Protein AF-A0A0M3J8A7-F1 (afdb_monomer_lite)

Sequence (130 aa):
LDELKCEKSKHLLETIPYEIVIREPSKESLQIVCDCSKKTGDYASLSVVDLKVLALTHDLHVQTCGKDKLNYDCKKTADTRAPDSEAVKSGDDEHQNGTDGDAAVPEKKYDALAGFYNPSSSSSAKQVGH

Organism: Anisakis simplex (NCBI:txid6269)

pLDDT: mean 73.1, std 26.04, range [29.42, 98.31]

Secondary structure (DSSP, 8-state):
-TT---HHHHHHHHH-SS-----PPPHHHHHHHHHHHHHHSGGGT--HHHHHHHHHHHHHHHHHH-GGGS----PPPP---------------------------------TTS----------------

Foldseek 3Di:
DVPPDDPVVVVVVVPDPDDDDDDWADPVLLVLLCVLCVQQVNNVVDDPVNSRVNSVVVVVCCVPPNPVPDDSPNHHDDDPDDDDDDDDDDDDDDDDDDDDDDDDDDDDDDDPPPDDDDDDDDDDDDDDDD

Structure (mmCIF, N/CA/C/O backbone):
data_AF-A0A0M3J8A7-F1
#
_entry.id   AF-A0A0M3J8A7-F1
#
loop_
_atom_site.group_PDB
_atom_site.id
_atom_site.type_symbol
_atom_site.label_atom_id
_atom_site.label_alt_id
_atom_site.label_comp_id
_atom_site.label_asym_id
_atom_site.label_entity_id
_atom_site.label_seq_id
_atom_site.pdbx_PDB_ins_code
_atom_site.Cartn_x
_atom_site.Cartn_y
_atom_site.Cartn_z
_atom_site.occupancy
_atom_site.B_iso_or_equiv
_atom_site.auth_seq_id
_atom_site.auth_comp_id
_atom_site.auth_asym_id
_atom_site.auth_atom_id
_atom_site.pdbx_PDB_model_num
ATOM 1 N N . LEU A 1 1 ? 4.205 -0.919 12.482 1.00 74.50 1 LEU A N 1
ATOM 2 C CA . LEU A 1 1 ? 4.168 0.384 13.203 1.00 74.50 1 LEU A CA 1
ATOM 3 C C . LEU A 1 1 ? 5.559 0.824 13.664 1.00 74.50 1 LEU A C 1
ATOM 5 O O . LEU A 1 1 ? 5.716 1.926 14.171 1.00 74.50 1 LEU A O 1
ATOM 9 N N . ASP A 1 2 ? 6.575 -0.002 13.431 1.00 84.25 2 ASP A N 1
ATOM 10 C CA . ASP A 1 2 ? 7.924 0.141 13.984 1.00 84.25 2 ASP A CA 1
ATOM 11 C C . ASP A 1 2 ? 8.708 1.334 13.418 1.00 84.25 2 ASP A C 1
ATOM 13 O O . ASP A 1 2 ? 9.667 1.806 14.025 1.00 84.25 2 ASP A O 1
ATOM 17 N N . GLU A 1 3 ? 8.278 1.867 12.274 1.00 88.56 3 GLU A N 1
ATOM 18 C CA . GLU A 1 3 ? 8.874 3.062 11.671 1.00 88.56 3 GLU A CA 1
ATOM 19 C C . GLU A 1 3 ? 8.384 4.372 12.310 1.00 88.56 3 GLU A C 1
ATOM 21 O O . GLU A 1 3 ? 9.009 5.421 12.136 1.00 88.56 3 GLU A O 1
ATOM 26 N N . LEU A 1 4 ? 7.313 4.335 13.112 1.00 89.62 4 LEU A N 1
ATOM 27 C CA . LEU A 1 4 ? 6.771 5.521 13.769 1.00 89.62 4 LEU A CA 1
ATOM 28 C C . LEU A 1 4 ? 7.549 5.849 15.051 1.00 89.62 4 LEU A C 1
ATOM 30 O O . LEU A 1 4 ? 7.237 5.364 16.139 1.00 89.62 4 LEU A O 1
ATOM 34 N N . LYS A 1 5 ? 8.566 6.706 14.935 1.00 92.50 5 LYS A N 1
ATOM 35 C CA . LYS A 1 5 ? 9.462 7.052 16.058 1.00 92.50 5 LYS A CA 1
ATOM 36 C C . LYS A 1 5 ? 9.124 8.364 16.766 1.00 92.50 5 LYS A C 1
ATOM 38 O O . LYS A 1 5 ? 9.530 8.551 17.907 1.00 92.50 5 LYS A O 1
ATOM 43 N N . CYS A 1 6 ? 8.402 9.273 16.113 1.00 95.50 6 CYS A N 1
ATOM 44 C CA . CYS A 1 6 ? 8.090 10.582 16.682 1.00 95.50 6 CYS A CA 1
ATOM 45 C C . CYS A 1 6 ? 6.980 10.486 17.738 1.00 95.50 6 CYS A C 1
ATOM 47 O O . CYS A 1 6 ? 5.863 10.075 17.429 1.00 95.50 6 CYS A O 1
ATOM 49 N N . GLU A 1 7 ? 7.266 10.947 18.955 1.00 94.06 7 GLU A N 1
ATOM 50 C CA . GLU A 1 7 ? 6.324 10.921 20.083 1.00 94.06 7 GLU A CA 1
ATOM 51 C C . GLU A 1 7 ? 5.033 11.700 19.799 1.00 94.06 7 GLU A C 1
ATOM 53 O O . GLU A 1 7 ? 3.945 11.229 20.112 1.00 94.06 7 GLU A O 1
ATOM 58 N N . LYS A 1 8 ? 5.126 12.854 19.123 1.00 94.88 8 LYS A N 1
ATOM 59 C CA . LYS A 1 8 ? 3.940 13.636 18.734 1.00 94.88 8 LYS A CA 1
ATOM 60 C C . LYS A 1 8 ? 3.021 12.844 17.802 1.00 94.88 8 LYS A C 1
ATOM 62 O O . LYS A 1 8 ? 1.807 12.882 17.964 1.00 94.88 8 LYS A O 1
ATOM 67 N N . SER A 1 9 ? 3.594 12.118 16.842 1.00 93.75 9 SER A N 1
ATOM 68 C CA . SER A 1 9 ? 2.826 11.304 15.897 1.00 93.75 9 SER A CA 1
ATOM 69 C C . SER A 1 9 ? 2.207 10.076 16.563 1.00 93.75 9 SER A C 1
ATOM 71 O O . SER A 1 9 ? 1.079 9.727 16.229 1.00 93.75 9 SER A O 1
ATOM 73 N N . LYS A 1 10 ? 2.901 9.450 17.524 1.00 93.62 10 LYS A N 1
ATOM 74 C CA . LYS A 1 10 ? 2.331 8.359 18.333 1.00 93.62 10 LYS A CA 1
ATOM 75 C C . LYS A 1 10 ? 1.158 8.845 19.177 1.00 93.62 10 LYS A C 1
ATOM 77 O O . LYS A 1 10 ? 0.091 8.252 19.119 1.00 93.62 10 LYS A O 1
ATOM 82 N N . HIS A 1 11 ? 1.323 9.969 19.872 1.00 93.75 11 HIS A N 1
ATOM 83 C CA . HIS A 1 11 ? 0.246 10.553 20.667 1.00 93.75 11 HIS A CA 1
ATOM 84 C C . HIS A 1 11 ? -0.965 10.933 19.804 1.00 93.75 11 HIS A C 1
ATOM 86 O O . HIS A 1 11 ? -2.109 10.701 20.186 1.00 93.75 11 HIS A O 1
ATOM 92 N N . LEU A 1 12 ? -0.735 11.472 18.602 1.00 93.94 12 LEU A N 1
ATOM 93 C CA . LEU A 1 12 ? -1.825 11.731 17.665 1.00 93.94 12 LEU A CA 1
ATOM 94 C C . LEU A 1 12 ? -2.543 10.431 17.275 1.00 93.94 12 LEU A C 1
ATOM 96 O O . LEU A 1 12 ? -3.766 10.396 17.281 1.00 93.94 12 LEU A O 1
ATOM 100 N N . LEU A 1 13 ? -1.797 9.361 16.988 1.00 92.19 13 LEU A N 1
ATOM 101 C CA . LEU A 1 13 ? -2.361 8.053 16.649 1.00 92.19 13 LEU A CA 1
ATOM 102 C C . LEU A 1 13 ? -3.223 7.474 17.784 1.00 92.19 13 LEU A C 1
ATOM 104 O O . LEU A 1 13 ? -4.257 6.878 17.514 1.00 92.19 13 LEU A O 1
ATOM 108 N N . GLU A 1 14 ? -2.823 7.676 19.040 1.00 91.12 14 GLU A N 1
ATOM 109 C CA . GLU A 1 14 ? -3.561 7.230 20.232 1.00 91.12 14 GLU A CA 1
ATOM 110 C C . GLU A 1 14 ? -4.828 8.051 20.510 1.00 91.12 14 GLU A C 1
ATOM 112 O O . GLU A 1 14 ? -5.741 7.573 21.180 1.00 91.12 14 GLU A O 1
ATOM 117 N N . THR A 1 15 ? -4.887 9.290 20.019 1.00 94.81 15 THR A N 1
ATOM 118 C CA . THR A 1 15 ? -5.972 10.236 20.329 1.00 94.81 15 THR A CA 1
ATOM 119 C C . THR A 1 15 ? -7.047 10.318 19.250 1.00 94.81 15 THR A C 1
ATOM 121 O O . THR A 1 15 ? -8.062 10.987 19.460 1.00 94.81 15 THR A O 1
ATOM 124 N N . ILE A 1 16 ? -6.878 9.648 18.104 1.00 94.44 16 ILE A N 1
ATOM 125 C CA . ILE A 1 16 ? -7.903 9.678 17.057 1.00 94.44 16 ILE A CA 1
ATOM 126 C C . ILE A 1 16 ? -9.186 8.948 17.508 1.00 94.44 16 ILE A C 1
ATOM 128 O O . ILE A 1 16 ? -9.112 7.871 18.096 1.00 94.44 16 ILE A O 1
ATOM 132 N N . PRO A 1 17 ? -10.385 9.476 17.195 1.00 94.75 17 PRO A N 1
ATOM 133 C CA . PRO A 1 17 ? -11.659 8.897 17.629 1.00 94.75 17 PRO A CA 1
ATOM 134 C C . PRO A 1 17 ? -12.156 7.783 16.690 1.00 94.75 17 PRO A C 1
ATOM 136 O O . PRO A 1 17 ? -13.359 7.632 16.481 1.00 94.75 17 PRO A O 1
ATOM 139 N N . TYR A 1 18 ? -11.241 7.031 16.079 1.00 95.31 18 TYR A N 1
ATOM 140 C CA . TYR A 1 18 ? -11.553 5.951 15.147 1.00 95.31 18 TYR A CA 1
ATOM 141 C C . TYR A 1 18 ? -10.747 4.707 15.495 1.00 95.31 18 TYR A C 1
ATOM 143 O O . TYR A 1 18 ? -9.601 4.796 15.930 1.00 95.31 18 TYR A O 1
ATOM 151 N N . GLU A 1 19 ? -11.340 3.541 15.259 1.00 92.81 19 GLU A N 1
ATOM 152 C CA . GLU A 1 19 ? -10.633 2.276 15.405 1.00 92.81 19 GLU A CA 1
ATOM 153 C C . GLU A 1 19 ? -9.614 2.104 14.274 1.00 92.81 19 GLU A C 1
ATOM 155 O O . GLU A 1 19 ? -9.948 2.181 13.088 1.00 92.81 19 GLU A O 1
ATOM 160 N N . ILE A 1 20 ? -8.362 1.843 14.647 1.00 92.56 20 ILE A N 1
ATOM 161 C CA . ILE A 1 20 ? -7.297 1.538 13.696 1.00 92.56 20 ILE A CA 1
ATOM 162 C C . ILE A 1 20 ? -7.184 0.028 13.563 1.00 92.56 20 ILE A C 1
ATOM 164 O O . ILE A 1 20 ? -6.712 -0.659 14.468 1.00 92.56 20 ILE A O 1
ATOM 168 N N . VAL A 1 21 ? -7.562 -0.486 12.397 1.00 93.62 21 VAL A N 1
ATOM 169 C CA . VAL A 1 21 ? -7.422 -1.908 12.090 1.00 93.62 21 VAL A CA 1
ATOM 170 C C . VAL A 1 21 ? -6.088 -2.143 11.392 1.00 93.62 21 VAL A C 1
ATOM 172 O O . VAL A 1 21 ? -5.896 -1.750 10.242 1.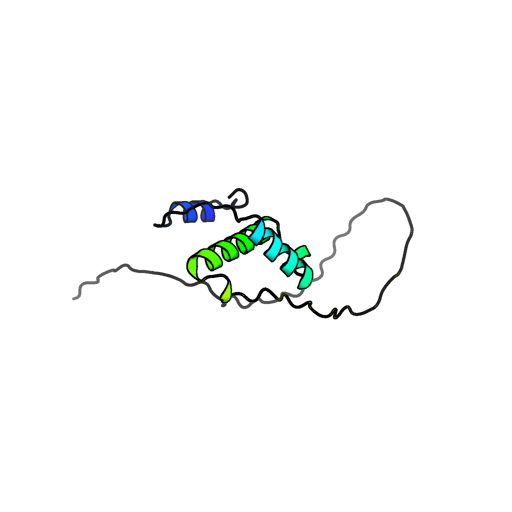00 93.62 21 VAL A O 1
ATOM 175 N N . ILE A 1 22 ? -5.171 -2.823 12.078 1.00 93.88 22 ILE A N 1
ATOM 176 C CA . ILE A 1 22 ? -3.890 -3.228 11.496 1.00 93.88 22 ILE A CA 1
ATOM 177 C C . ILE A 1 22 ? -4.113 -4.440 10.594 1.00 93.88 22 ILE A C 1
ATOM 179 O O . ILE A 1 22 ? -4.667 -5.455 11.019 1.00 93.88 22 ILE A O 1
ATOM 183 N N . ARG A 1 23 ? -3.685 -4.332 9.336 1.00 95.94 23 ARG A N 1
ATOM 184 C CA . ARG A 1 23 ? -3.777 -5.402 8.340 1.00 95.94 23 ARG A CA 1
ATOM 185 C C . ARG A 1 23 ? -2.485 -5.495 7.548 1.00 95.94 23 ARG A C 1
ATOM 187 O O . ARG A 1 23 ? -1.827 -4.486 7.311 1.00 95.94 23 ARG A O 1
ATOM 194 N N . GLU A 1 24 ? -2.171 -6.704 7.107 1.00 96.00 24 GLU A N 1
ATOM 195 C CA . GLU A 1 24 ? -1.112 -6.949 6.132 1.00 96.00 24 GLU A CA 1
ATOM 196 C C . GLU A 1 24 ? -1.731 -7.159 4.744 1.00 96.00 24 GLU A C 1
ATOM 198 O O . GLU A 1 24 ? -2.826 -7.727 4.646 1.00 96.00 24 GLU A O 1
ATOM 203 N N . PRO A 1 25 ? -1.054 -6.712 3.674 1.00 97.75 25 PRO A N 1
ATOM 204 C CA . PRO A 1 25 ? -1.516 -6.945 2.317 1.00 97.75 25 PRO A CA 1
ATOM 205 C C . PRO A 1 25 ? -1.415 -8.420 1.920 1.00 97.75 25 PRO A C 1
ATOM 207 O O . PRO A 1 25 ? -0.567 -9.177 2.402 1.00 97.75 25 PRO A O 1
ATOM 210 N N . SER A 1 26 ? -2.247 -8.817 0.965 1.00 98.12 26 SER A N 1
ATOM 211 C CA . SER A 1 26 ? -2.168 -10.106 0.302 1.00 98.12 26 SER A CA 1
ATOM 212 C C . SER A 1 26 ? -0.912 -10.202 -0.569 1.00 98.12 26 SER A C 1
ATOM 214 O O . SER A 1 26 ? -0.390 -9.218 -1.104 1.00 98.12 26 SER A O 1
ATOM 216 N N . LYS A 1 27 ? -0.424 -11.433 -0.751 1.00 98.00 27 LYS A N 1
ATOM 217 C CA . LYS A 1 27 ? 0.736 -11.702 -1.610 1.00 98.00 27 LYS A CA 1
ATOM 218 C C . LYS A 1 27 ? 0.472 -11.319 -3.071 1.00 98.00 27 LYS A C 1
ATOM 220 O O . LYS A 1 27 ? 1.383 -10.826 -3.725 1.00 98.00 27 LYS A O 1
ATOM 225 N N . GLU A 1 28 ? -0.756 -11.522 -3.556 1.00 97.25 28 GLU A N 1
ATOM 226 C CA . GLU A 1 28 ? -1.172 -11.147 -4.916 1.00 97.25 28 GLU A CA 1
ATOM 227 C C . GLU A 1 28 ? -0.985 -9.640 -5.134 1.00 97.25 28 GLU A C 1
ATOM 229 O O . GLU A 1 28 ? -0.296 -9.223 -6.064 1.00 97.25 28 GLU A O 1
ATOM 234 N N . SER A 1 29 ? -1.511 -8.822 -4.222 1.00 97.69 29 SER A N 1
ATOM 235 C CA . SER A 1 29 ? -1.414 -7.363 -4.300 1.00 97.69 29 SER A CA 1
ATOM 236 C C . SER A 1 29 ? 0.018 -6.859 -4.181 1.00 97.69 29 SER A C 1
ATOM 238 O O . SER A 1 29 ? 0.416 -5.961 -4.922 1.00 97.69 29 SER A O 1
ATOM 240 N N . LEU A 1 30 ? 0.829 -7.474 -3.315 1.00 98.12 30 LEU A N 1
ATOM 241 C CA . LEU A 1 30 ? 2.260 -7.171 -3.236 1.00 98.12 30 LEU A CA 1
ATOM 242 C C . LEU A 1 30 ? 2.982 -7.454 -4.557 1.00 98.12 30 LEU A C 1
ATOM 244 O O . LEU A 1 30 ? 3.804 -6.643 -4.980 1.00 98.12 30 LEU A O 1
ATOM 248 N N . GLN A 1 31 ? 2.683 -8.576 -5.217 1.00 97.88 31 GLN A N 1
ATOM 249 C CA . GLN A 1 31 ? 3.294 -8.919 -6.504 1.00 97.88 31 GLN A CA 1
ATOM 250 C C . GLN A 1 31 ? 2.894 -7.928 -7.597 1.00 97.88 31 GLN A C 1
ATOM 252 O O . GLN A 1 31 ? 3.769 -7.426 -8.297 1.00 97.88 31 GLN A O 1
ATOM 257 N N . ILE A 1 32 ? 1.605 -7.588 -7.688 1.00 97.19 32 ILE A N 1
ATOM 258 C CA . ILE A 1 32 ? 1.091 -6.613 -8.660 1.00 97.19 32 ILE A CA 1
ATOM 259 C C . ILE A 1 32 ? 1.808 -5.270 -8.504 1.00 97.19 32 ILE A C 1
ATOM 261 O O . ILE A 1 32 ? 2.338 -4.743 -9.482 1.00 97.19 32 ILE A O 1
ATOM 265 N N . VAL A 1 33 ? 1.869 -4.738 -7.281 1.00 97.50 33 VAL A N 1
ATOM 266 C CA . VAL A 1 33 ? 2.532 -3.456 -7.010 1.00 97.50 33 VAL A CA 1
ATOM 267 C C . VAL A 1 33 ? 4.024 -3.537 -7.319 1.00 97.50 33 VAL A C 1
ATOM 269 O O . VAL A 1 33 ? 4.531 -2.681 -8.036 1.00 97.50 33 VAL A O 1
ATOM 272 N N . CYS A 1 34 ? 4.721 -4.587 -6.873 1.00 97.06 34 CYS A N 1
ATOM 273 C CA . CYS A 1 34 ? 6.146 -4.760 -7.169 1.00 97.06 34 CYS A CA 1
ATOM 274 C C . CYS A 1 34 ? 6.431 -4.788 -8.675 1.00 97.06 34 CYS A C 1
ATOM 276 O O . CYS A 1 34 ? 7.373 -4.149 -9.144 1.00 97.06 34 CYS A O 1
ATOM 278 N N . ASP A 1 35 ? 5.645 -5.542 -9.438 1.00 96.50 35 ASP A N 1
ATOM 279 C CA . ASP A 1 35 ? 5.847 -5.687 -10.877 1.00 96.50 35 ASP A CA 1
ATOM 280 C C . ASP A 1 35 ? 5.508 -4.400 -11.627 1.00 96.50 35 ASP A C 1
ATOM 282 O O . ASP A 1 35 ? 6.196 -4.049 -12.588 1.00 96.50 35 ASP A O 1
ATOM 286 N N . CYS A 1 36 ? 4.491 -3.672 -11.171 1.00 95.88 36 CYS A N 1
ATOM 287 C CA . CYS A 1 36 ? 4.178 -2.342 -11.670 1.00 95.88 36 CYS A CA 1
ATOM 288 C C . CYS A 1 36 ? 5.318 -1.363 -11.410 1.00 95.88 36 CYS A C 1
ATOM 290 O O . CYS A 1 36 ? 5.858 -0.834 -12.377 1.00 95.88 36 CYS A O 1
ATOM 292 N N . SER A 1 37 ? 5.762 -1.230 -10.160 1.00 96.06 37 SER A N 1
ATOM 293 C CA . SER A 1 37 ? 6.868 -0.359 -9.754 1.00 96.06 37 SER A CA 1
ATOM 294 C C . SER A 1 37 ? 8.167 -0.633 -10.513 1.00 96.06 37 SER A C 1
ATOM 296 O O . SER A 1 37 ? 8.934 0.282 -10.817 1.00 96.06 37 SER A O 1
ATOM 298 N N . LYS A 1 38 ? 8.442 -1.898 -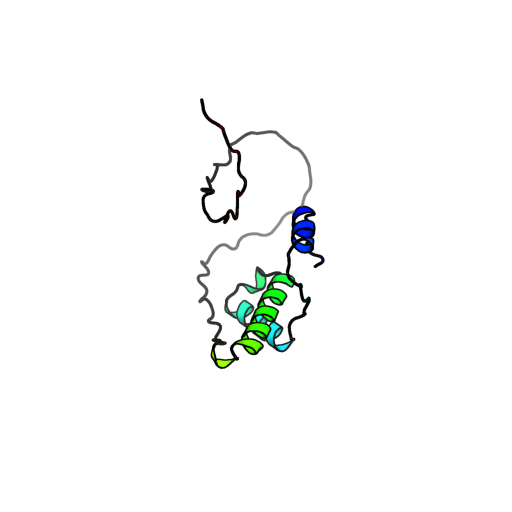10.857 1.00 95.12 38 LYS A N 1
ATOM 299 C CA . LYS A 1 38 ? 9.603 -2.266 -11.687 1.00 95.12 38 LYS A CA 1
ATOM 300 C C . LYS A 1 38 ? 9.454 -1.812 -13.136 1.00 95.12 38 LYS A C 1
ATOM 302 O O . LYS A 1 38 ? 10.450 -1.466 -13.762 1.00 95.12 38 LYS A O 1
ATOM 307 N N . LYS A 1 39 ? 8.239 -1.853 -13.688 1.00 94.19 39 LYS A N 1
ATOM 308 C CA . LYS A 1 39 ? 7.966 -1.411 -15.065 1.00 94.19 39 LYS A CA 1
ATOM 309 C C . LYS A 1 39 ? 8.023 0.109 -15.177 1.00 94.19 39 LYS A C 1
ATOM 311 O O . LYS A 1 39 ? 8.557 0.608 -16.160 1.00 94.19 39 LYS A O 1
ATOM 316 N N . THR A 1 40 ? 7.485 0.825 -14.198 1.00 92.81 40 THR A N 1
ATOM 317 C CA . THR A 1 40 ? 7.432 2.295 -14.161 1.00 92.81 40 THR A CA 1
ATOM 318 C C . THR A 1 40 ? 8.748 2.928 -13.705 1.00 92.81 40 THR A C 1
ATOM 320 O O . THR A 1 40 ? 9.037 4.061 -14.090 1.00 92.81 40 THR A O 1
ATOM 323 N N . GLY A 1 41 ? 9.573 2.183 -12.960 1.00 93.81 41 GLY A N 1
ATOM 324 C CA . GLY A 1 41 ? 10.925 2.570 -12.548 1.00 93.81 41 GLY A CA 1
ATOM 325 C C . GLY A 1 41 ? 11.035 3.087 -11.110 1.00 93.81 41 GLY A C 1
ATOM 326 O O . GLY A 1 41 ? 12.144 3.324 -10.639 1.00 93.81 41 GLY A O 1
ATOM 327 N N . ASP A 1 42 ? 9.926 3.220 -10.381 1.00 94.25 42 ASP A N 1
ATOM 328 C CA . ASP A 1 42 ? 9.907 3.697 -8.989 1.00 94.25 42 ASP A CA 1
ATOM 329 C C . ASP A 1 42 ? 10.342 2.648 -7.957 1.00 94.25 42 ASP A C 1
ATOM 331 O O . ASP A 1 42 ? 10.673 3.012 -6.827 1.00 94.25 42 ASP A O 1
ATOM 335 N N . TYR A 1 43 ? 10.439 1.367 -8.334 1.00 96.00 43 TYR A N 1
ATOM 336 C CA . TYR A 1 43 ? 10.794 0.288 -7.401 1.00 96.00 43 TYR A CA 1
ATOM 337 C C . TYR A 1 43 ? 12.082 0.555 -6.605 1.00 96.00 43 TYR A C 1
ATOM 339 O O . TYR A 1 43 ? 12.151 0.222 -5.429 1.00 96.00 43 TYR A O 1
ATOM 347 N N . ALA A 1 44 ? 13.099 1.166 -7.223 1.00 94.69 44 ALA A N 1
ATOM 348 C CA . ALA A 1 44 ? 14.373 1.453 -6.557 1.00 94.69 44 ALA A CA 1
ATOM 349 C C . ALA A 1 44 ? 14.282 2.574 -5.503 1.00 94.69 44 ALA A C 1
ATOM 351 O O . ALA A 1 44 ? 15.137 2.656 -4.626 1.00 94.69 44 ALA A O 1
ATOM 352 N N . SER A 1 45 ? 13.271 3.439 -5.604 1.00 95.06 45 SER A N 1
ATOM 353 C CA . SER A 1 45 ? 13.048 4.561 -4.683 1.00 95.06 45 SER A CA 1
ATOM 354 C C . SER A 1 45 ? 12.042 4.260 -3.572 1.00 95.06 45 SER A C 1
ATOM 356 O O . SER A 1 45 ? 11.992 5.001 -2.594 1.00 95.06 45 SER A O 1
ATOM 358 N N . LEU A 1 46 ? 11.246 3.197 -3.712 1.00 96.56 46 LEU A N 1
ATOM 359 C CA . LEU A 1 46 ? 10.235 2.813 -2.730 1.00 96.56 46 LEU A CA 1
ATOM 360 C C . LEU A 1 46 ? 10.829 1.916 -1.643 1.00 96.56 46 LEU A C 1
ATOM 362 O O . LEU A 1 46 ? 11.554 0.960 -1.929 1.00 96.56 46 LEU A O 1
ATOM 366 N N . SER A 1 47 ? 10.478 2.186 -0.385 1.00 96.50 47 SER A N 1
ATOM 367 C CA . SER A 1 47 ? 10.815 1.296 0.724 1.00 96.50 47 SER A CA 1
ATOM 368 C C . SER A 1 47 ? 9.888 0.075 0.777 1.00 96.50 47 SER A C 1
ATOM 370 O O . SER A 1 47 ? 8.841 0.006 0.128 1.00 96.50 47 SER A O 1
ATOM 372 N N . VAL A 1 48 ? 10.248 -0.906 1.610 1.00 95.44 48 VAL A N 1
ATOM 373 C CA . VAL A 1 48 ? 9.405 -2.089 1.854 1.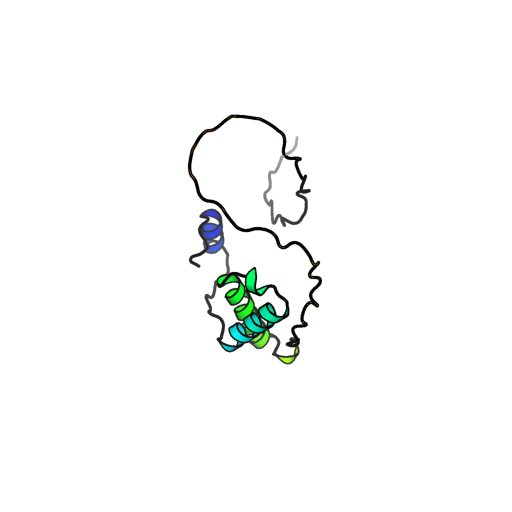00 95.44 48 VAL A CA 1
ATOM 374 C C . VAL A 1 48 ? 8.055 -1.698 2.459 1.00 95.44 48 VAL A C 1
ATOM 376 O O . VAL A 1 48 ? 7.036 -2.299 2.115 1.00 95.44 48 VAL A O 1
ATOM 379 N N . VAL A 1 49 ? 8.027 -0.705 3.352 1.00 96.06 49 VAL A N 1
ATOM 380 C CA . VAL A 1 49 ? 6.779 -0.251 3.975 1.00 96.06 49 VAL A CA 1
ATOM 381 C C . VAL A 1 49 ? 5.914 0.500 2.969 1.00 96.06 49 VAL A C 1
ATOM 383 O O . VAL A 1 49 ? 4.713 0.239 2.921 1.00 96.06 49 VAL A O 1
ATOM 386 N N . ASP A 1 50 ? 6.508 1.306 2.087 1.00 96.56 50 ASP A N 1
ATOM 387 C CA . ASP A 1 50 ? 5.766 1.964 1.003 1.00 96.56 50 ASP A CA 1
ATOM 388 C C . ASP A 1 50 ? 5.092 0.935 0.085 1.00 96.56 50 ASP A C 1
ATOM 390 O O . ASP A 1 50 ? 3.893 1.024 -0.187 1.00 96.56 50 ASP A O 1
ATOM 394 N N . LEU A 1 51 ? 5.826 -0.107 -0.324 1.00 97.75 51 LEU A N 1
ATOM 395 C CA . LEU A 1 51 ? 5.281 -1.202 -1.136 1.00 97.75 51 LEU A CA 1
ATOM 396 C C . LEU A 1 51 ? 4.122 -1.920 -0.433 1.00 97.75 51 LEU A C 1
ATOM 398 O O . LEU A 1 51 ? 3.124 -2.257 -1.073 1.00 97.75 51 LEU A O 1
ATOM 402 N N . LYS A 1 52 ? 4.218 -2.131 0.885 1.00 97.44 52 LYS A N 1
ATOM 403 C CA . LYS A 1 52 ? 3.136 -2.733 1.676 1.00 97.44 52 LYS A CA 1
ATOM 404 C C . LYS A 1 52 ? 1.902 -1.839 1.758 1.00 97.44 52 LYS A C 1
ATOM 406 O O . LYS A 1 52 ? 0.792 -2.349 1.620 1.00 97.44 52 LYS A O 1
ATOM 411 N N . VAL A 1 53 ? 2.074 -0.532 1.956 1.00 97.62 53 VAL A N 1
ATOM 412 C CA . VAL A 1 53 ? 0.961 0.433 2.001 1.00 97.62 53 VAL A CA 1
ATOM 413 C C . VAL A 1 53 ? 0.241 0.486 0.653 1.00 97.62 53 VAL A C 1
ATOM 415 O O . VAL A 1 53 ? -0.990 0.412 0.604 1.00 97.62 53 VAL A O 1
ATOM 418 N N . LEU A 1 54 ? 0.992 0.535 -0.450 1.00 98.06 54 LEU A N 1
ATOM 419 C CA . LEU A 1 54 ? 0.436 0.491 -1.805 1.00 98.06 54 LEU A CA 1
ATOM 420 C C . LEU A 1 54 ? -0.321 -0.820 -2.064 1.00 98.06 54 LEU A C 1
ATOM 422 O O . LEU A 1 54 ? -1.449 -0.799 -2.558 1.00 98.06 54 LEU A O 1
ATOM 426 N N . ALA A 1 55 ? 0.254 -1.961 -1.679 1.00 98.31 55 ALA A N 1
ATOM 427 C CA . ALA A 1 55 ? -0.387 -3.264 -1.841 1.00 98.31 55 ALA A CA 1
ATOM 428 C C . ALA A 1 55 ? -1.667 -3.402 -1.005 1.00 98.31 55 ALA A C 1
ATOM 430 O O . ALA A 1 55 ? -2.672 -3.913 -1.497 1.00 98.31 55 ALA A O 1
ATOM 431 N N . LEU A 1 56 ? -1.673 -2.899 0.232 1.00 98.25 56 LEU A N 1
ATOM 432 C CA . LEU A 1 56 ? -2.864 -2.938 1.083 1.00 98.25 56 LEU A CA 1
ATOM 433 C C . LEU A 1 56 ? -3.967 -2.036 0.519 1.00 98.25 56 LEU A C 1
ATOM 435 O O . LEU A 1 56 ? -5.144 -2.391 0.550 1.00 98.25 56 LEU A O 1
ATOM 439 N N . THR A 1 57 ? -3.589 -0.893 -0.055 1.00 98.00 57 THR A N 1
ATOM 440 C CA . THR A 1 57 ? -4.523 -0.005 -0.758 1.00 98.00 57 THR A CA 1
ATOM 441 C C . THR A 1 57 ? -5.161 -0.714 -1.952 1.00 98.00 57 THR A C 1
ATOM 443 O O . THR A 1 57 ? -6.376 -0.625 -2.136 1.00 98.00 57 THR A O 1
ATOM 446 N N . HIS A 1 58 ? -4.375 -1.471 -2.725 1.00 98.12 58 HIS A N 1
ATOM 447 C CA . HIS A 1 58 ? -4.900 -2.304 -3.807 1.00 98.12 58 HIS A CA 1
ATOM 448 C C . HIS A 1 58 ? -5.910 -3.342 -3.285 1.00 98.12 58 HIS A C 1
ATOM 450 O O . HIS A 1 58 ? -7.019 -3.417 -3.812 1.00 98.12 58 HIS A O 1
ATOM 456 N N . ASP A 1 59 ? -5.593 -4.082 -2.215 1.00 97.94 59 ASP A N 1
ATOM 457 C CA . ASP A 1 59 ? -6.535 -5.041 -1.614 1.00 97.94 59 ASP A CA 1
ATOM 458 C C . ASP A 1 59 ? -7.852 -4.383 -1.199 1.00 97.94 59 ASP A C 1
ATOM 460 O O . ASP A 1 59 ? -8.928 -4.936 -1.438 1.00 97.94 59 ASP A O 1
ATOM 464 N N . LEU A 1 60 ? -7.784 -3.223 -0.542 1.00 97.75 60 LEU A N 1
ATOM 465 C CA . LEU A 1 60 ? -8.973 -2.505 -0.087 1.00 97.75 60 LEU A CA 1
ATOM 466 C C . LEU A 1 60 ? -9.809 -2.010 -1.266 1.00 97.75 60 LEU A C 1
ATOM 468 O O . LEU A 1 60 ? -11.035 -2.136 -1.236 1.00 97.75 60 LEU A O 1
ATOM 472 N N . HIS A 1 61 ? -9.171 -1.505 -2.322 1.00 97.69 61 HIS A N 1
ATOM 473 C CA . HIS A 1 61 ? -9.871 -1.102 -3.538 1.00 97.69 61 HIS A CA 1
ATOM 474 C C . HIS A 1 61 ? -10.596 -2.285 -4.179 1.00 97.69 61 HIS A C 1
ATOM 476 O O . HIS A 1 61 ? -11.776 -2.190 -4.501 1.00 97.69 61 HIS A O 1
ATOM 482 N N . VAL A 1 62 ? -9.929 -3.431 -4.304 1.00 97.25 62 VAL A N 1
ATOM 483 C CA . VAL A 1 62 ? -10.543 -4.643 -4.854 1.00 97.25 62 VAL A CA 1
ATOM 484 C C . VAL A 1 62 ? -11.741 -5.099 -4.019 1.00 97.25 62 VAL A C 1
ATOM 486 O O . VAL A 1 62 ? -12.771 -5.457 -4.586 1.00 97.25 62 VAL A O 1
ATOM 489 N N . GLN A 1 63 ? -11.638 -5.053 -2.690 1.00 95.94 63 GLN A N 1
ATOM 490 C CA . GLN A 1 63 ? -12.724 -5.444 -1.783 1.00 95.94 63 GLN A CA 1
ATOM 491 C C . GLN A 1 63 ? -13.934 -4.503 -1.850 1.00 95.94 63 GLN A C 1
ATOM 493 O O . GLN A 1 63 ? -15.066 -4.956 -1.710 1.00 95.94 63 GLN A O 1
ATOM 498 N N . THR A 1 64 ? -13.704 -3.201 -2.024 1.00 96.25 64 THR A N 1
ATOM 499 C CA . THR A 1 64 ? -14.754 -2.171 -1.915 1.00 96.25 64 THR A CA 1
ATOM 500 C C . THR A 1 64 ? -15.320 -1.724 -3.261 1.00 96.25 64 THR A C 1
ATOM 502 O O . THR A 1 64 ? -16.508 -1.425 -3.355 1.00 96.25 64 THR A O 1
ATOM 505 N N . CYS A 1 65 ? -14.491 -1.684 -4.303 1.00 95.19 65 CYS A N 1
ATOM 506 C CA . CYS A 1 65 ? -14.824 -1.170 -5.633 1.00 95.19 65 CYS A CA 1
ATOM 507 C C . CYS A 1 65 ? -14.765 -2.236 -6.740 1.00 95.19 65 CYS A C 1
ATOM 509 O O . CYS A 1 65 ? -15.326 -2.014 -7.814 1.00 95.19 65 CYS A O 1
ATOM 511 N N . GLY A 1 66 ? -14.116 -3.379 -6.489 1.00 93.31 66 GLY A N 1
ATOM 512 C CA . GLY A 1 66 ? -13.892 -4.441 -7.476 1.00 93.31 66 GLY A CA 1
ATOM 513 C C . GLY A 1 66 ? -12.610 -4.261 -8.300 1.00 93.31 66 GLY A C 1
ATOM 514 O O . GLY A 1 66 ? -12.013 -3.186 -8.337 1.00 93.31 66 GLY A O 1
ATOM 515 N N . LYS A 1 67 ? -12.167 -5.335 -8.971 1.00 92.50 67 LYS A N 1
ATOM 516 C CA . LYS A 1 67 ? -10.930 -5.341 -9.784 1.00 92.50 67 LYS A CA 1
ATOM 517 C C . LYS A 1 67 ? -11.090 -4.589 -11.114 1.00 92.50 67 LYS A C 1
ATOM 519 O O . LYS A 1 67 ? -10.117 -4.069 -11.646 1.00 92.50 67 LYS A O 1
ATOM 524 N N . ASP A 1 68 ? -12.310 -4.482 -11.636 1.00 93.38 68 ASP A N 1
ATOM 525 C CA . ASP A 1 68 ? -12.595 -3.966 -12.987 1.00 93.38 68 ASP A CA 1
ATOM 526 C C . ASP A 1 68 ? -12.340 -2.460 -13.148 1.00 93.38 68 ASP A C 1
ATOM 528 O O . ASP A 1 68 ? -12.307 -1.935 -14.261 1.00 93.38 68 ASP A O 1
ATOM 532 N N . LYS A 1 69 ? -12.199 -1.739 -12.032 1.00 91.50 69 LYS A N 1
ATOM 533 C CA . LYS A 1 69 ? -11.935 -0.295 -12.002 1.00 91.50 69 LYS A CA 1
ATOM 534 C C . LYS A 1 69 ? -10.446 0.042 -12.001 1.00 91.50 69 LYS A C 1
ATOM 536 O O . LYS A 1 69 ? -10.101 1.222 -12.056 1.00 91.50 69 LYS A O 1
ATOM 541 N N . LEU A 1 70 ? -9.576 -0.966 -11.964 1.00 93.44 70 LEU A N 1
ATOM 542 C CA . LEU A 1 70 ? -8.133 -0.791 -11.955 1.00 93.44 70 LEU A CA 1
ATOM 543 C C . LEU A 1 70 ? -7.526 -1.076 -13.324 1.00 93.44 70 LEU A C 1
ATOM 545 O O . LEU A 1 70 ? -7.851 -2.057 -13.990 1.00 93.44 70 LEU A O 1
ATOM 549 N N . ASN A 1 71 ? -6.596 -0.212 -13.729 1.00 92.88 71 ASN A N 1
ATOM 550 C CA . ASN A 1 71 ? -5.749 -0.472 -14.880 1.00 92.88 71 ASN A CA 1
ATOM 551 C C . ASN A 1 71 ? -4.475 -1.191 -14.427 1.00 92.88 71 ASN A C 1
ATOM 553 O O . ASN A 1 71 ? -3.627 -0.595 -13.766 1.00 92.88 71 ASN A O 1
ATOM 557 N N . TYR A 1 72 ? -4.332 -2.449 -14.831 1.00 92.81 72 TYR A N 1
ATOM 558 C CA . TYR A 1 72 ? -3.165 -3.279 -14.521 1.00 92.81 72 TYR A CA 1
ATOM 559 C C . TYR A 1 72 ? -2.037 -3.165 -15.558 1.00 92.81 72 TYR A C 1
ATOM 561 O O . TYR A 1 72 ? -0.955 -3.728 -15.371 1.00 92.81 72 TYR A O 1
ATOM 569 N N . ASP A 1 73 ? -2.261 -2.429 -16.650 1.00 91.81 73 ASP A N 1
ATOM 570 C CA . ASP A 1 73 ? -1.218 -2.128 -17.626 1.00 91.81 73 ASP A CA 1
ATOM 571 C C . ASP A 1 73 ? -0.321 -0.990 -17.119 1.00 91.81 73 ASP A C 1
ATOM 573 O O . ASP A 1 73 ? -0.576 0.200 -17.328 1.00 91.81 73 ASP A O 1
ATOM 577 N N . CYS A 1 74 ? 0.735 -1.377 -16.407 1.00 88.12 74 CYS A N 1
ATOM 578 C CA . CYS A 1 74 ? 1.776 -0.472 -15.938 1.00 88.12 74 CYS A CA 1
ATOM 579 C C . CYS A 1 74 ? 2.757 -0.183 -17.082 1.00 88.12 74 CYS A C 1
ATOM 581 O O . CYS A 1 74 ? 3.631 -0.997 -17.403 1.00 88.12 74 CYS A O 1
ATOM 583 N N . LYS A 1 75 ? 2.565 0.975 -17.725 1.00 86.75 75 LYS A N 1
ATOM 584 C CA . LYS A 1 75 ? 3.355 1.430 -18.875 1.00 86.75 75 LYS A CA 1
ATOM 585 C C . LYS A 1 75 ? 4.799 1.686 -18.464 1.00 86.75 75 LYS A C 1
ATOM 587 O O . LYS A 1 75 ? 5.057 2.396 -17.494 1.00 86.75 75 LYS A O 1
ATOM 592 N N . LYS A 1 76 ? 5.737 1.144 -19.241 1.00 80.25 76 LYS A N 1
ATOM 593 C CA . LYS A 1 76 ? 7.154 1.461 -19.074 1.00 80.25 76 LYS A CA 1
ATOM 594 C C . LYS A 1 76 ? 7.388 2.924 -19.414 1.00 80.25 76 LYS A C 1
ATOM 596 O O . LYS A 1 76 ? 6.945 3.390 -20.466 1.00 80.25 76 LYS A O 1
ATOM 601 N N . THR A 1 77 ? 8.088 3.635 -18.543 1.00 71.75 77 THR A N 1
ATOM 602 C CA . THR A 1 77 ? 8.667 4.923 -18.910 1.00 71.75 77 THR A CA 1
ATOM 603 C C . THR A 1 77 ? 9.760 4.622 -19.936 1.00 71.75 77 THR A C 1
ATOM 605 O O . THR A 1 77 ? 10.658 3.821 -19.687 1.00 71.75 77 THR A O 1
ATOM 608 N N . ALA A 1 78 ? 9.616 5.144 -21.157 1.00 59.03 78 ALA A N 1
ATOM 609 C CA . ALA A 1 78 ? 10.661 5.013 -22.162 1.00 59.03 78 ALA A CA 1
ATOM 610 C C . ALA A 1 78 ? 11.900 5.736 -21.625 1.00 59.03 78 ALA A C 1
ATOM 612 O O . ALA A 1 78 ? 11.811 6.910 -21.270 1.00 59.03 78 ALA A O 1
ATOM 613 N N . ASP A 1 79 ? 13.013 5.016 -21.506 1.00 56.28 79 ASP A N 1
ATOM 614 C CA . ASP A 1 79 ? 14.288 5.521 -21.014 1.00 56.28 79 ASP A CA 1
ATOM 615 C C . ASP A 1 79 ? 14.696 6.822 -21.733 1.00 56.28 79 ASP A C 1
ATOM 617 O O . ASP A 1 79 ? 15.301 6.787 -22.802 1.00 56.28 79 ASP A O 1
ATOM 621 N N . THR A 1 80 ? 14.467 7.986 -21.124 1.00 48.97 80 THR A N 1
ATOM 622 C CA . THR A 1 80 ? 15.267 9.182 -21.426 1.00 48.97 80 THR A CA 1
ATOM 623 C C . THR A 1 80 ? 16.537 9.110 -20.582 1.00 48.97 80 THR A C 1
ATOM 625 O O . THR A 1 80 ? 16.745 9.893 -19.658 1.00 48.97 80 THR A O 1
ATOM 628 N N . ARG A 1 81 ? 17.379 8.109 -20.849 1.00 55.00 81 ARG A N 1
ATOM 629 C CA . ARG A 1 81 ? 18.755 8.081 -20.348 1.00 55.00 81 ARG A CA 1
ATOM 630 C C . ARG A 1 81 ? 19.609 8.901 -21.311 1.00 55.00 81 ARG A C 1
ATOM 632 O O . ARG A 1 81 ? 19.855 8.475 -22.435 1.00 55.00 81 ARG A O 1
ATOM 639 N N . ALA A 1 82 ? 20.018 10.092 -20.878 1.00 47.12 82 ALA A N 1
ATOM 640 C CA . ALA A 1 82 ? 21.104 10.830 -21.516 1.00 47.12 82 ALA A CA 1
ATOM 641 C C . ALA A 1 82 ? 22.380 9.953 -21.537 1.00 47.12 82 ALA A C 1
ATOM 643 O O . ALA A 1 82 ? 22.628 9.261 -20.544 1.00 47.12 82 ALA A O 1
ATOM 644 N N . PRO A 1 83 ? 23.163 9.927 -22.633 1.00 54.44 83 PRO A N 1
ATOM 645 C CA . PRO A 1 83 ? 24.442 9.228 -22.667 1.00 54.44 83 PRO A CA 1
ATOM 646 C C . PRO A 1 83 ? 25.578 10.118 -22.130 1.00 54.44 83 PRO A C 1
ATOM 648 O O . PRO A 1 83 ? 25.488 11.336 -22.225 1.00 54.44 83 PRO A O 1
ATOM 651 N N . ASP A 1 84 ? 26.654 9.457 -21.682 1.00 45.28 84 ASP A N 1
ATOM 652 C CA . ASP A 1 84 ? 27.975 9.988 -21.278 1.00 45.28 84 ASP A CA 1
ATOM 653 C C . ASP A 1 84 ? 28.054 10.576 -19.842 1.00 45.28 84 ASP A C 1
ATOM 655 O O . ASP A 1 84 ? 27.219 11.362 -19.421 1.00 45.28 84 ASP A O 1
ATOM 659 N N . SER A 1 85 ? 28.959 10.139 -18.956 1.00 44.31 85 SER A N 1
ATOM 660 C CA . SER A 1 85 ? 30.382 9.865 -19.177 1.00 44.31 85 SER A CA 1
ATOM 661 C C . SER A 1 85 ? 30.916 8.671 -18.364 1.00 44.31 85 SER A C 1
ATOM 663 O O . SER A 1 85 ? 30.702 8.573 -17.155 1.00 44.31 85 SER A O 1
ATOM 665 N N . GLU A 1 86 ? 31.664 7.792 -19.037 1.00 45.31 86 GLU A N 1
ATOM 666 C CA . GLU A 1 86 ? 32.618 6.843 -18.450 1.00 45.31 86 GLU A CA 1
ATOM 667 C C . GLU A 1 86 ? 34.028 7.464 -18.434 1.00 45.31 86 GLU A C 1
ATOM 669 O O . GLU A 1 86 ? 34.494 7.901 -19.482 1.00 45.31 86 GLU A O 1
ATOM 674 N N . ALA A 1 87 ? 34.712 7.450 -17.278 1.00 42.72 87 ALA A N 1
ATOM 675 C CA . ALA A 1 87 ? 36.176 7.536 -17.056 1.00 42.72 87 ALA A CA 1
ATOM 676 C C . ALA A 1 87 ? 36.392 7.860 -15.557 1.00 42.72 87 ALA A C 1
ATOM 678 O O . ALA A 1 87 ? 35.770 8.790 -15.067 1.00 42.72 87 ALA A O 1
ATOM 679 N N . VAL A 1 88 ? 37.196 7.204 -14.709 1.00 38.50 88 VAL A N 1
ATOM 680 C CA . VAL A 1 88 ? 38.476 6.484 -14.849 1.00 38.50 88 VAL A CA 1
ATOM 681 C C . VAL A 1 88 ? 38.772 5.689 -13.557 1.00 38.50 88 VAL A C 1
ATOM 683 O O . VAL A 1 88 ? 38.309 6.051 -12.478 1.00 38.50 88 VAL A O 1
ATOM 686 N N . LYS A 1 89 ? 39.580 4.621 -13.664 1.00 37.06 89 LYS A N 1
ATOM 687 C CA . LYS A 1 89 ? 40.186 3.880 -12.536 1.00 37.06 89 LYS A CA 1
ATOM 688 C C . LYS A 1 89 ? 41.518 4.501 -12.069 1.00 37.06 89 LYS A C 1
ATOM 690 O O . LYS A 1 89 ? 42.256 5.008 -12.910 1.00 37.06 89 LYS A O 1
ATOM 695 N N . SER A 1 90 ? 41.846 4.236 -10.792 1.00 34.41 90 SER A N 1
ATOM 696 C CA . SER A 1 90 ? 43.170 3.902 -10.196 1.00 34.41 90 SER A CA 1
ATOM 697 C C . SER A 1 90 ? 43.722 4.877 -9.142 1.00 34.41 90 SER A C 1
ATOM 699 O O . SER A 1 90 ? 43.866 6.059 -9.428 1.00 34.41 90 SER A O 1
ATOM 701 N N . GLY A 1 91 ? 44.160 4.326 -7.995 1.00 30.17 91 GLY A N 1
ATOM 702 C CA . GLY A 1 91 ? 45.245 4.874 -7.160 1.00 30.17 91 GLY A CA 1
ATOM 703 C C . GLY A 1 91 ? 44.966 4.971 -5.653 1.00 30.17 91 GLY A C 1
ATOM 704 O O . GLY A 1 91 ? 44.142 5.778 -5.242 1.00 30.17 91 GLY A O 1
ATOM 705 N N . ASP A 1 92 ? 45.676 4.163 -4.862 1.00 34.94 92 ASP A N 1
ATOM 706 C CA . ASP A 1 92 ? 45.804 4.180 -3.395 1.00 34.94 92 ASP A CA 1
ATOM 707 C C . ASP A 1 92 ? 46.469 5.467 -2.831 1.00 34.94 92 ASP A C 1
ATOM 709 O O . ASP A 1 92 ? 47.264 6.083 -3.540 1.00 34.94 92 ASP A O 1
ATOM 713 N N . ASP A 1 93 ? 46.171 5.815 -1.561 1.00 33.00 93 ASP A N 1
ATOM 714 C CA . ASP A 1 93 ? 47.085 6.277 -0.471 1.00 33.00 93 ASP A CA 1
ATOM 715 C C . ASP A 1 93 ? 46.446 7.308 0.505 1.00 33.00 93 ASP A C 1
ATOM 717 O O . ASP A 1 93 ? 45.767 8.254 0.103 1.00 33.00 93 ASP A O 1
ATOM 721 N N . GLU A 1 94 ? 46.645 7.094 1.814 1.00 30.12 94 GLU A N 1
ATOM 722 C CA . GLU A 1 94 ? 46.204 7.941 2.942 1.00 30.12 94 GLU A CA 1
ATOM 723 C C . GLU A 1 94 ? 47.019 9.247 3.073 1.00 30.12 94 GLU A C 1
ATOM 725 O O . GLU A 1 94 ? 48.226 9.229 2.886 1.00 30.12 94 GLU A O 1
ATOM 730 N N . HIS A 1 95 ? 46.410 10.349 3.545 1.00 30.69 95 HIS A N 1
ATOM 731 C CA . HIS A 1 95 ? 46.748 11.033 4.818 1.00 30.69 95 HIS A CA 1
ATOM 732 C C . HIS A 1 95 ? 45.987 12.372 4.981 1.00 30.69 95 HIS A C 1
ATOM 734 O O . HIS A 1 95 ? 45.575 13.022 4.024 1.00 30.69 95 HIS A O 1
ATOM 740 N N . GLN A 1 96 ? 45.804 12.756 6.245 1.00 34.25 96 GLN A N 1
ATOM 741 C CA . GLN A 1 96 ? 45.104 13.920 6.801 1.00 34.25 96 GLN A CA 1
ATOM 742 C C . GLN A 1 96 ? 45.660 15.279 6.325 1.00 34.25 96 GLN A C 1
ATOM 744 O O . GLN A 1 96 ? 46.868 15.414 6.165 1.00 34.25 96 GLN A O 1
ATOM 749 N N . ASN A 1 97 ? 44.819 16.320 6.230 1.00 29.42 97 ASN A N 1
ATOM 750 C CA . ASN A 1 97 ? 44.749 17.439 7.194 1.00 29.42 97 ASN A CA 1
ATOM 751 C C . ASN A 1 97 ? 43.724 18.501 6.733 1.00 29.42 97 ASN A C 1
ATOM 753 O O . ASN A 1 97 ? 43.472 18.651 5.540 1.00 29.42 97 ASN A O 1
ATOM 757 N N . GLY A 1 98 ? 43.117 19.214 7.683 1.00 34.22 98 GLY A N 1
ATOM 758 C CA . GLY A 1 98 ? 42.088 20.226 7.426 1.00 34.22 98 GLY A CA 1
ATOM 759 C C . GLY A 1 98 ? 42.618 21.595 6.991 1.00 34.22 98 GLY A C 1
ATOM 760 O O . GLY A 1 98 ? 43.793 21.892 7.174 1.00 34.22 98 GLY A O 1
ATOM 761 N N . THR A 1 99 ? 41.703 22.434 6.496 1.00 32.16 99 THR A N 1
ATOM 762 C CA . THR A 1 99 ? 41.749 23.907 6.563 1.00 32.16 99 THR A CA 1
ATOM 763 C C . THR A 1 99 ? 40.342 24.476 6.360 1.00 32.16 99 THR A C 1
ATOM 765 O O . THR A 1 99 ? 39.651 24.100 5.414 1.00 32.16 99 THR A O 1
ATOM 768 N N . ASP A 1 100 ? 39.953 25.383 7.253 1.00 37.91 100 ASP A N 1
ATOM 769 C CA . ASP A 1 100 ? 38.774 26.249 7.209 1.00 37.91 100 ASP A CA 1
ATOM 770 C C . ASP A 1 100 ? 38.659 27.080 5.916 1.00 37.91 100 ASP A C 1
ATOM 772 O O . ASP A 1 100 ? 39.663 27.529 5.362 1.00 37.91 100 ASP A O 1
ATOM 776 N N . GLY A 1 101 ? 37.426 27.355 5.473 1.00 36.84 101 GLY A N 1
ATOM 777 C CA . GLY A 1 101 ? 37.168 28.265 4.352 1.00 36.84 101 GLY A CA 1
ATOM 778 C C . GLY A 1 101 ? 35.690 28.389 3.974 1.00 36.84 101 GLY A C 1
ATOM 779 O O . GLY A 1 101 ? 35.148 27.551 3.264 1.00 36.84 101 GLY A O 1
ATOM 780 N N . ASP A 1 102 ? 35.068 29.459 4.462 1.00 36.38 102 ASP A N 1
ATOM 781 C CA . ASP A 1 102 ? 33.725 29.974 4.173 1.00 36.38 102 ASP A CA 1
ATOM 782 C C . ASP A 1 102 ? 33.473 30.245 2.670 1.00 36.38 102 ASP A C 1
ATOM 784 O O . A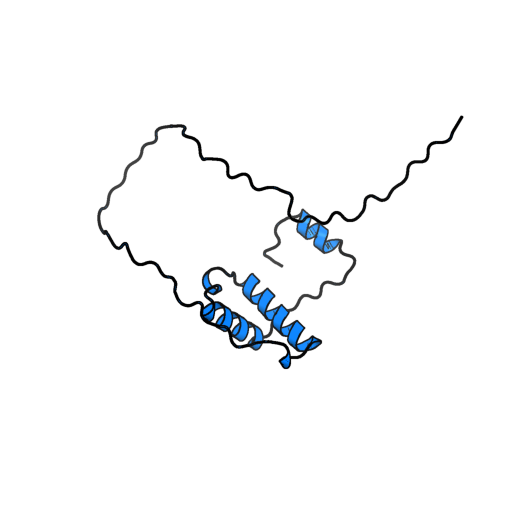SP A 1 102 ? 34.242 30.974 2.045 1.00 36.38 102 ASP A O 1
ATOM 788 N N . ALA A 1 103 ? 32.390 29.692 2.098 1.00 41.69 103 ALA A N 1
ATOM 789 C CA . ALA A 1 103 ? 31.770 30.184 0.856 1.00 41.69 103 ALA A CA 1
ATOM 790 C C . ALA A 1 103 ? 30.346 29.613 0.639 1.00 41.69 103 ALA A C 1
ATOM 792 O O . ALA A 1 103 ? 30.153 28.515 0.122 1.00 41.69 103 ALA A O 1
ATOM 793 N N . ALA A 1 104 ? 29.357 30.405 1.061 1.00 37.56 104 ALA A N 1
ATOM 794 C CA . ALA A 1 104 ? 27.948 30.491 0.649 1.00 37.56 104 ALA A CA 1
ATOM 795 C C . ALA A 1 104 ? 27.336 29.398 -0.270 1.00 37.56 104 ALA A C 1
ATOM 797 O O . ALA A 1 104 ? 27.575 29.352 -1.477 1.00 37.56 104 ALA A O 1
ATOM 798 N N . VAL A 1 105 ? 26.373 28.643 0.275 1.00 47.94 105 VAL A N 1
ATOM 799 C CA . VAL A 1 105 ? 25.371 27.886 -0.502 1.00 47.94 105 VAL A CA 1
ATOM 800 C C . VAL A 1 105 ? 24.167 28.802 -0.786 1.00 47.94 105 VAL A C 1
ATOM 802 O O . VAL A 1 105 ? 23.611 29.356 0.163 1.00 47.94 105 VAL A O 1
ATOM 805 N N . PRO A 1 106 ? 23.718 28.979 -2.045 1.00 41.94 106 PRO A N 1
ATOM 806 C CA . PRO A 1 106 ? 22.552 29.805 -2.345 1.00 41.94 106 PRO A CA 1
ATOM 8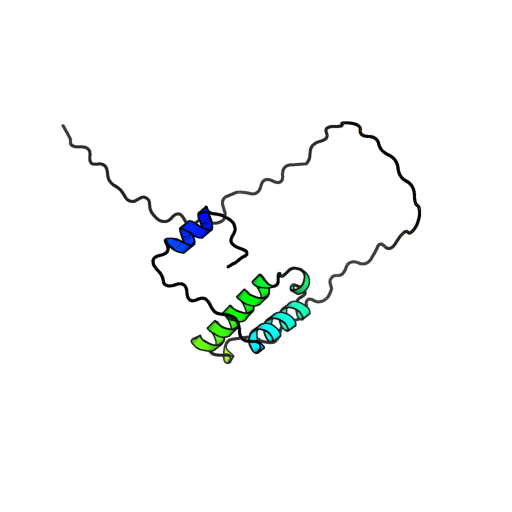07 C C . PRO A 1 106 ? 21.247 29.156 -1.855 1.00 41.94 106 PRO A C 1
ATOM 809 O O . PRO A 1 106 ? 20.892 28.032 -2.216 1.00 41.94 106 PRO A O 1
ATOM 812 N N . GLU A 1 107 ? 20.533 29.920 -1.035 1.00 41.97 107 GLU A N 1
ATOM 813 C CA . GLU A 1 107 ? 19.275 29.607 -0.363 1.00 41.97 107 GLU A CA 1
ATOM 814 C C . GLU A 1 107 ? 18.127 29.440 -1.379 1.00 41.97 107 GLU A C 1
ATOM 816 O O . GLU A 1 107 ? 17.632 30.404 -1.968 1.00 41.97 107 GLU A O 1
ATOM 821 N N . LYS A 1 108 ? 17.684 28.200 -1.614 1.00 44.34 108 LYS A N 1
ATOM 822 C CA . LYS A 1 108 ? 16.457 27.936 -2.378 1.00 44.34 108 LYS A CA 1
ATOM 823 C C . LYS A 1 108 ? 15.256 28.181 -1.466 1.00 44.34 108 LYS A C 1
ATOM 825 O O . LYS A 1 108 ? 14.909 27.323 -0.662 1.00 44.34 108 LYS A O 1
ATOM 830 N N . LYS A 1 109 ? 14.626 29.349 -1.608 1.00 36.22 109 LYS A N 1
ATOM 831 C CA . LYS A 1 109 ? 13.352 29.682 -0.959 1.00 36.22 109 LYS A CA 1
ATOM 832 C C . LYS A 1 109 ? 12.262 28.713 -1.415 1.00 36.22 109 LYS A C 1
ATOM 834 O O . LYS A 1 109 ? 11.881 28.710 -2.582 1.00 36.22 109 LYS A O 1
ATOM 839 N N . TYR A 1 110 ? 11.768 27.900 -0.493 1.00 40.47 110 TYR A N 1
ATOM 840 C CA . TYR A 1 110 ? 10.532 27.142 -0.651 1.00 40.47 110 TYR A CA 1
ATOM 841 C C . TYR A 1 110 ? 9.387 27.967 -0.050 1.00 40.47 110 TYR A C 1
ATOM 843 O O . TYR A 1 110 ? 9.372 28.234 1.151 1.00 40.47 110 TY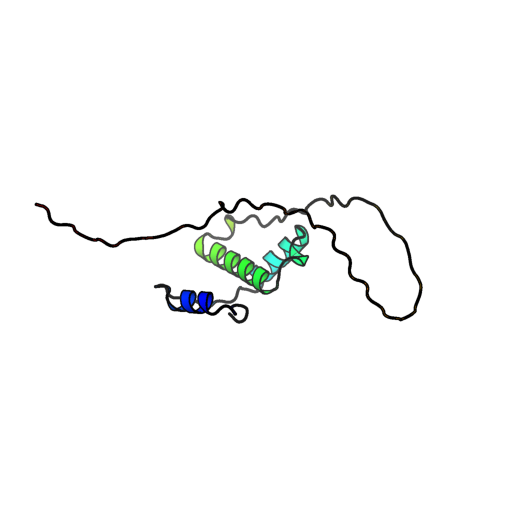R A O 1
ATOM 851 N N . ASP A 1 111 ? 8.446 28.401 -0.891 1.00 46.16 111 ASP A N 1
ATOM 852 C CA . ASP A 1 111 ? 7.234 29.103 -0.460 1.00 46.16 111 ASP A CA 1
ATOM 853 C C . ASP A 1 111 ? 6.355 28.166 0.383 1.00 46.16 111 ASP A C 1
ATOM 855 O O . ASP A 1 111 ? 5.759 27.206 -0.109 1.00 46.16 111 ASP A O 1
ATOM 859 N N . ALA A 1 112 ? 6.280 28.447 1.684 1.00 50.62 112 ALA A N 1
ATOM 860 C CA . ALA A 1 112 ? 5.641 27.625 2.712 1.00 50.62 112 ALA A CA 1
ATOM 861 C C . ALA A 1 112 ? 4.095 27.688 2.722 1.00 50.62 112 ALA A C 1
ATOM 863 O O . ALA A 1 112 ? 3.478 27.598 3.782 1.00 50.62 112 ALA A O 1
ATOM 864 N N . LEU A 1 113 ? 3.445 27.852 1.566 1.00 53.81 113 LEU A N 1
ATOM 865 C CA . LEU A 1 113 ? 1.985 28.025 1.472 1.00 53.81 113 LEU A CA 1
ATOM 866 C C . LEU A 1 113 ? 1.235 26.834 0.862 1.00 53.81 113 LEU A C 1
ATOM 868 O O . LEU A 1 113 ? 0.032 26.921 0.621 1.00 53.81 113 LEU A O 1
ATOM 872 N N . ALA A 1 114 ? 1.896 25.695 0.666 1.00 48.22 114 ALA A N 1
ATOM 873 C CA . ALA A 1 114 ? 1.217 24.463 0.291 1.00 48.22 114 ALA A CA 1
ATOM 874 C C . ALA A 1 114 ? 0.881 23.620 1.534 1.00 48.22 114 ALA A C 1
ATOM 876 O O . ALA A 1 114 ? 1.661 22.783 1.975 1.00 48.22 114 ALA A O 1
ATOM 877 N N . GLY A 1 115 ? -0.331 23.812 2.060 1.00 43.56 115 GLY A N 1
ATOM 878 C CA . GLY A 1 115 ? -1.154 22.652 2.412 1.00 43.56 115 GLY A CA 1
ATOM 879 C C . GLY A 1 115 ? -1.108 22.102 3.838 1.00 43.56 115 GLY A C 1
ATOM 880 O O . GLY A 1 115 ? -1.116 20.886 3.994 1.00 43.56 115 GLY A O 1
ATOM 881 N N . PHE A 1 116 ? -1.205 22.942 4.872 1.00 41.38 116 PHE A N 1
ATOM 882 C CA . PHE A 1 116 ? -1.713 22.468 6.166 1.00 41.38 116 PHE A CA 1
ATOM 883 C C . PHE A 1 116 ? -3.102 23.042 6.439 1.00 41.38 116 PHE A C 1
ATOM 885 O O . PHE A 1 116 ? -3.280 24.184 6.852 1.00 41.38 116 PHE A O 1
ATOM 892 N N . TYR A 1 117 ? -4.101 22.207 6.168 1.00 33.97 117 TYR A N 1
ATOM 893 C CA . TYR A 1 117 ? -5.445 22.295 6.725 1.00 33.97 117 TYR A CA 1
ATOM 894 C C . TYR A 1 117 ? -5.379 22.606 8.234 1.00 33.97 117 TYR A C 1
ATOM 896 O O . TYR A 1 117 ? -4.743 21.867 8.983 1.00 33.97 117 TYR A O 1
ATOM 904 N N . ASN A 1 118 ? -6.023 23.697 8.669 1.00 51.12 118 ASN A N 1
ATOM 905 C CA . ASN A 1 118 ? -6.135 24.089 10.077 1.00 51.12 118 ASN A CA 1
ATOM 906 C C . ASN A 1 118 ? -7.593 23.924 10.547 1.00 51.12 118 ASN A C 1
ATOM 908 O O . ASN A 1 118 ? -8.412 24.817 10.302 1.00 51.12 118 ASN A O 1
ATOM 912 N N . PRO A 1 119 ? -7.959 22.796 11.182 1.00 44.38 119 PRO A N 1
ATOM 913 C CA . PRO A 1 119 ? -9.283 22.622 11.744 1.00 44.38 119 PRO A CA 1
ATOM 914 C C . PRO A 1 119 ? -9.336 23.204 13.162 1.00 44.38 119 PRO A C 1
ATOM 916 O O . PRO A 1 119 ? -8.733 22.683 14.093 1.00 44.38 119 PRO A O 1
ATOM 919 N N . SER A 1 120 ? -10.184 24.222 13.313 1.00 38.84 120 SER A N 1
ATOM 920 C CA . SER A 1 120 ? -10.801 24.662 14.569 1.00 38.84 120 SER A CA 1
ATOM 921 C C . SER A 1 120 ? -9.957 25.513 15.532 1.00 38.84 120 SER A C 1
ATOM 923 O O . SER A 1 120 ? -9.170 25.021 16.333 1.00 38.84 120 SER A O 1
ATOM 925 N N . SER A 1 121 ? -10.273 26.810 15.577 1.00 43.66 121 SER A N 1
ATOM 926 C CA . SER A 1 121 ? -10.287 27.569 16.830 1.00 43.66 121 SER A CA 1
ATOM 927 C C . SER A 1 121 ? -11.728 27.970 17.155 1.00 43.66 121 SER A C 1
ATOM 929 O O . SER A 1 121 ? -12.215 29.037 16.794 1.00 43.66 121 SER A O 1
ATOM 931 N N . SER A 1 122 ? -12.438 27.091 17.861 1.00 49.22 122 SER A N 1
ATOM 932 C CA . SER A 1 122 ? -13.610 27.467 18.651 1.00 49.22 122 SER A CA 1
ATOM 933 C C . SER A 1 122 ? -13.180 27.702 20.102 1.00 49.22 122 SER A C 1
ATOM 935 O O . SER A 1 122 ? -12.820 26.739 20.774 1.00 49.22 122 SER A O 1
ATOM 937 N N . SER A 1 123 ? -13.237 28.943 20.599 1.00 39.19 123 SER A N 1
ATOM 938 C CA . SER A 1 123 ? -13.934 29.252 21.863 1.00 39.19 123 SER A CA 1
ATOM 939 C C . SER A 1 123 ? -13.956 30.746 22.210 1.00 39.19 123 SER A C 1
ATOM 941 O O . SER A 1 123 ? -12.962 31.458 22.116 1.00 39.19 123 SER A O 1
ATOM 943 N N . SER A 1 124 ? -15.147 31.154 22.641 1.00 46.31 124 SER A N 1
ATOM 944 C CA . SER A 1 124 ? -15.655 32.436 23.132 1.00 46.31 124 SER A CA 1
ATOM 945 C C . SER A 1 124 ? -14.807 33.220 24.141 1.00 46.31 124 SER A C 1
ATOM 947 O O . SER A 1 124 ? -14.279 32.651 25.091 1.00 46.31 124 SER A O 1
ATOM 949 N N . ALA A 1 125 ? -14.926 34.552 24.090 1.00 42.22 125 ALA A N 1
ATOM 950 C CA . ALA A 1 125 ? -14.968 35.386 25.292 1.00 42.22 125 ALA A CA 1
ATOM 951 C C . ALA A 1 125 ? -15.935 36.570 25.094 1.00 42.22 125 ALA A C 1
ATOM 953 O O . ALA A 1 125 ? -15.766 37.407 24.212 1.00 42.22 125 ALA A O 1
ATOM 954 N N . LYS A 1 126 ? -16.991 36.580 25.914 1.00 47.75 126 LYS A N 1
ATOM 955 C CA . LYS A 1 126 ? -17.973 37.658 26.087 1.00 47.75 126 LYS A CA 1
ATOM 956 C C . LYS A 1 126 ? -17.286 38.935 26.585 1.00 47.75 126 LYS A C 1
ATOM 958 O O . LYS A 1 126 ? -16.482 38.842 27.506 1.00 47.75 126 LYS A O 1
ATOM 963 N N . GLN A 1 127 ? -17.729 40.105 26.125 1.00 43.88 127 GLN A N 1
ATOM 964 C CA . GLN A 1 127 ? -17.572 41.348 26.885 1.00 43.88 127 GLN A CA 1
ATOM 965 C C . GLN A 1 127 ? -18.915 42.086 26.964 1.00 43.88 127 GLN A C 1
ATOM 967 O O . GLN A 1 127 ? -19.554 42.378 25.955 1.00 43.88 127 GLN A O 1
ATOM 972 N N . VAL A 1 128 ? -19.337 42.294 28.210 1.00 51.91 128 VAL A N 1
ATOM 973 C CA . VAL A 1 128 ? -20.498 43.048 28.696 1.00 51.91 128 VAL A CA 1
ATOM 974 C C . VAL A 1 128 ? -20.280 44.552 28.482 1.00 51.91 128 VAL A C 1
ATOM 976 O O . VAL A 1 128 ? -19.141 45.013 28.490 1.00 51.91 128 VAL A O 1
ATOM 979 N N . GLY A 1 129 ? -21.371 45.289 28.260 1.00 53.38 129 GLY A N 1
ATOM 980 C CA . GLY A 1 129 ? -21.357 46.715 27.939 1.00 53.38 129 GLY A CA 1
ATOM 981 C C . GLY A 1 129 ? -21.167 47.670 29.117 1.00 53.38 129 GLY A C 1
ATOM 982 O O . GLY A 1 129 ? -21.056 47.255 30.269 1.00 53.38 129 GLY A O 1
ATOM 983 N N . HIS A 1 130 ? -21.180 48.957 28.776 1.00 44.81 130 HIS A N 1
ATOM 984 C CA . HIS A 1 130 ? -21.718 50.061 29.565 1.00 44.81 130 HIS A CA 1
ATOM 985 C C . HIS A 1 130 ? -22.004 51.247 28.641 1.00 44.81 130 HIS A C 1
ATOM 987 O O . HIS A 1 130 ? -21.234 51.417 27.669 1.00 44.81 130 HIS A O 1
#

InterPro domains:
  IPR033411 Ribonuclease, PIN domain [PF17146] (1-60)
  IPR033411 Ribonuclease, PIN domain [cd09876] (1-70)
  IPR039907 RNA-binding protein NOB1 [PTHR12814] (1-105)

Radius of gyration: 25.7 Å; chains: 1; bounding box: 69×62×52 Å